Protein AF-0000000087522810 (afdb_homodimer)

Solvent-accessible surface area (backbone atoms only — not comparable to full-atom values): 9990 Å² total; per-residue (Å²): 119,90,52,71,70,47,72,52,91,72,68,68,50,91,59,60,67,71,57,45,53,35,49,55,60,44,53,53,80,57,76,57,47,49,75,40,52,46,38,76,49,32,37,26,65,58,89,33,39,39,37,35,31,36,24,42,33,41,35,68,51,93,71,66,45,78,36,34,27,42,35,34,37,35,31,38,86,85,69,50,47,39,75,73,48,78,41,83,72,85,120,90,51,72,71,48,72,52,91,72,67,67,48,91,58,58,67,70,58,44,54,35,49,54,58,44,54,54,80,58,75,59,47,49,75,40,53,46,39,73,50,32,36,25,67,58,91,32,38,39,37,35,31,37,22,41,34,43,35,69,52,92,71,64,45,78,35,34,26,41,35,33,37,35,32,40,86,83,70,49,47,40,76,71,46,77,41,81,73,86

pLDDT: mean 96.15, std 7.28, range [45.25, 98.94]

Structure (mmCIF, N/CA/C/O backbone):
data_AF-0000000087522810-model_v1
#
loop_
_entity.id
_entity.type
_entity.pdbx_description
1 polymer 'Uncharacterized protein'
#
loop_
_atom_site.group_PDB
_atom_site.id
_atom_site.type_symbol
_atom_site.label_atom_id
_atom_site.label_alt_id
_atom_site.label_comp_id
_atom_site.label_asym_id
_atom_site.label_entity_id
_atom_site.label_seq_id
_atom_site.pdbx_PDB_ins_code
_atom_site.Cartn_x
_atom_site.Cartn_y
_atom_site.Cartn_z
_atom_site.occupancy
_atom_site.B_iso_or_equiv
_atom_site.auth_seq_id
_atom_site.auth_comp_id
_atom_site.auth_asym_id
_atom_site.auth_atom_id
_atom_site.pdbx_PDB_model_num
ATOM 1 N N . MET A 1 1 ? 12.969 -22.609 -0.2 1 46.09 1 MET A N 1
ATOM 2 C CA . MET A 1 1 ? 13.75 -21.453 -0.621 1 46.09 1 MET A CA 1
ATOM 3 C C . MET A 1 1 ? 12.906 -20.188 -0.563 1 46.09 1 MET A C 1
ATOM 5 O O . MET A 1 1 ? 11.805 -20.141 -1.117 1 46.09 1 MET A O 1
ATOM 9 N N . THR A 1 2 ? 13.031 -19.422 0.507 1 60.69 2 THR A N 1
ATOM 10 C CA . THR A 1 2 ? 12.203 -18.234 0.581 1 60.69 2 THR A CA 1
ATOM 11 C C . THR A 1 2 ? 12.664 -17.188 -0.429 1 60.69 2 THR A C 1
ATOM 13 O O . THR A 1 2 ? 13.773 -16.656 -0.315 1 60.69 2 THR A O 1
ATOM 16 N N . GLY A 1 3 ? 12.266 -17.219 -1.735 1 74.44 3 GLY A N 1
ATOM 17 C CA . GLY A 1 3 ? 12.711 -16.406 -2.855 1 74.44 3 GLY A CA 1
ATOM 18 C C . GLY A 1 3 ? 12.539 -14.914 -2.617 1 74.44 3 GLY A C 1
ATOM 19 O O . GLY A 1 3 ? 11.789 -14.508 -1.73 1 74.44 3 GLY A O 1
ATOM 20 N N . GLU A 1 4 ? 13.523 -14.156 -3.094 1 89.75 4 GLU A N 1
ATOM 21 C CA . GLU A 1 4 ? 13.508 -12.695 -3.072 1 89.75 4 GLU A CA 1
ATOM 22 C C . GLU A 1 4 ? 12.305 -12.141 -3.824 1 89.75 4 GLU A C 1
ATOM 24 O O . GLU A 1 4 ? 11.859 -12.727 -4.816 1 89.75 4 GLU A O 1
ATOM 29 N N . TRP A 1 5 ? 11.633 -11.148 -3.354 1 97.12 5 TRP A N 1
ATOM 30 C CA . TRP A 1 5 ? 10.547 -10.477 -4.047 1 97.12 5 TRP A CA 1
ATOM 31 C C . TRP A 1 5 ? 11.07 -9.641 -5.207 1 97.12 5 TRP A C 1
ATOM 33 O O . TRP A 1 5 ? 12.086 -8.945 -5.07 1 97.12 5 TRP A O 1
ATOM 43 N N . LYS A 1 6 ? 10.523 -9.82 -6.328 1 97.06 6 LYS A N 1
ATOM 44 C CA . LYS A 1 6 ? 10.719 -8.906 -7.449 1 97.06 6 LYS A CA 1
ATOM 45 C C . LYS A 1 6 ? 9.766 -7.715 -7.355 1 97.06 6 LYS A C 1
ATOM 47 O O . LYS A 1 6 ? 8.555 -7.871 -7.484 1 97.06 6 LYS A O 1
ATOM 52 N N . ILE A 1 7 ? 10.273 -6.566 -7.266 1 98.06 7 ILE A N 1
ATOM 53 C CA . ILE A 1 7 ? 9.484 -5.355 -7.078 1 98.06 7 ILE A CA 1
ATOM 54 C C . ILE A 1 7 ? 9.016 -4.832 -8.438 1 98.06 7 ILE A C 1
ATOM 56 O O . ILE A 1 7 ? 9.812 -4.695 -9.359 1 98.06 7 ILE A O 1
ATOM 60 N N . GLU A 1 8 ? 7.75 -4.527 -8.5 1 97.69 8 GLU A N 1
ATOM 61 C CA . GLU A 1 8 ? 7.18 -3.969 -9.727 1 97.69 8 GLU A CA 1
ATOM 62 C C . GLU A 1 8 ? 7.5 -2.482 -9.859 1 97.69 8 GLU A C 1
ATOM 64 O O . GLU A 1 8 ? 7.543 -1.762 -8.859 1 97.69 8 GLU A O 1
ATOM 69 N N . ASP A 1 9 ? 7.727 -2.098 -11.07 1 95 9 ASP A N 1
ATOM 70 C CA . ASP A 1 9 ? 7.953 -0.683 -11.344 1 95 9 ASP A CA 1
ATOM 71 C C . ASP A 1 9 ? 6.629 0.051 -11.555 1 95 9 ASP A C 1
ATOM 73 O O . ASP A 1 9 ? 6.016 -0.061 -12.617 1 95 9 ASP A O 1
ATOM 77 N N . ASN A 1 10 ? 6.102 0.771 -10.594 1 98.06 10 ASN A N 1
ATOM 78 C CA . ASN A 1 10 ? 4.879 1.559 -10.664 1 98.06 10 ASN A CA 1
ATOM 79 C C . ASN A 1 10 ? 5.176 3.049 -10.812 1 98.06 10 ASN A C 1
ATOM 81 O O . ASN A 1 10 ? 6.156 3.545 -10.258 1 98.06 10 ASN A O 1
ATOM 85 N N . PRO A 1 11 ? 4.348 3.734 -11.578 1 97.56 11 PRO A N 1
ATOM 86 C CA . PRO A 1 11 ? 4.531 5.184 -11.633 1 97.56 11 PRO A CA 1
ATOM 87 C C . PRO A 1 11 ? 4.168 5.875 -10.32 1 97.56 11 PRO A C 1
ATOM 89 O O . PRO A 1 11 ? 3.439 5.309 -9.5 1 97.56 11 PRO A O 1
ATOM 92 N N . ALA A 1 12 ? 4.711 7.086 -10.172 1 98.31 12 ALA A N 1
ATOM 93 C CA . ALA A 1 12 ? 4.25 7.918 -9.062 1 98.31 12 ALA A CA 1
ATOM 94 C C . ALA A 1 12 ? 2.768 8.25 -9.203 1 98.31 12 ALA A C 1
ATOM 96 O O . ALA A 1 12 ? 2.275 8.453 -10.32 1 98.31 12 ALA A O 1
ATOM 97 N N . CYS A 1 13 ? 2.127 8.312 -8.062 1 98.12 13 CYS A N 1
ATOM 98 C CA . CYS A 1 13 ? 0.721 8.695 -8.117 1 98.12 13 CYS A CA 1
ATOM 99 C C . CYS A 1 13 ? 0.574 10.203 -8.25 1 98.12 13 CYS A C 1
ATOM 101 O O . CYS A 1 13 ? 1.547 10.945 -8.086 1 98.12 13 CYS A O 1
ATOM 103 N N . ASN A 1 14 ? -0.678 10.609 -8.555 1 96.81 14 ASN A N 1
ATOM 104 C CA . ASN A 1 14 ? -0.991 12.031 -8.609 1 96.81 14 ASN A CA 1
ATOM 105 C C . ASN A 1 14 ? -1.395 12.57 -7.238 1 96.81 14 ASN A C 1
ATOM 107 O O . ASN A 1 14 ? -2.457 12.227 -6.723 1 96.81 14 ASN A O 1
ATOM 111 N N . LEU A 1 15 ? -0.49 13.352 -6.691 1 98.5 15 LEU A N 1
ATOM 112 C CA . LEU A 1 15 ? -0.789 14.016 -5.426 1 98.5 15 LEU A CA 1
ATOM 113 C C . LEU A 1 15 ? -1.316 15.422 -5.66 1 98.5 15 LEU A C 1
ATOM 115 O O . LEU A 1 15 ? -0.878 16.109 -6.586 1 98.5 15 LEU A O 1
ATOM 119 N N . PRO A 1 16 ? -2.229 15.859 -4.754 1 98.12 16 PRO A N 1
ATOM 120 C CA . PRO A 1 16 ? -2.504 17.297 -4.785 1 98.12 16 PRO A CA 1
ATOM 121 C C . PRO A 1 16 ? -1.234 18.141 -4.715 1 98.12 16 PRO A C 1
ATOM 123 O O . PRO A 1 16 ? -0.277 17.766 -4.031 1 98.12 16 PRO A O 1
ATOM 126 N N . GLN A 1 17 ? -1.312 19.297 -5.383 1 98.44 17 GLN A N 1
ATOM 127 C CA . GLN A 1 17 ? -0.118 20.125 -5.559 1 98.44 17 GLN A CA 1
ATOM 128 C C . GLN A 1 17 ? 0.531 20.453 -4.219 1 98.44 17 GLN A C 1
ATOM 130 O O . GLN A 1 17 ? 1.752 20.344 -4.074 1 98.44 17 GLN A O 1
ATOM 135 N N . LYS A 1 18 ? -0.269 20.891 -3.246 1 98.25 18 LYS A N 1
ATOM 136 C CA . LYS A 1 18 ? 0.269 21.234 -1.933 1 98.25 18 LYS A CA 1
ATOM 137 C C . LYS A 1 18 ? 0.978 20.031 -1.302 1 98.25 18 LYS A C 1
ATOM 139 O O . LYS A 1 18 ? 2.072 20.172 -0.751 1 98.25 18 LYS A O 1
ATOM 144 N N . LEU A 1 19 ? 0.364 18.875 -1.343 1 98.69 19 LEU A N 1
ATOM 145 C CA . LEU A 1 19 ? 0.943 17.656 -0.78 1 98.69 19 LEU A CA 1
ATOM 146 C C . LEU A 1 19 ? 2.191 17.234 -1.551 1 98.69 19 LEU A C 1
ATOM 148 O O . LEU A 1 19 ? 3.178 16.797 -0.955 1 98.69 19 LEU A O 1
ATOM 152 N N . ALA A 1 20 ? 2.164 17.359 -2.863 1 98.69 20 ALA A N 1
ATOM 153 C CA . ALA A 1 20 ? 3.336 17.047 -3.674 1 98.69 20 ALA A CA 1
ATOM 154 C C . ALA A 1 20 ? 4.527 17.922 -3.279 1 98.69 20 ALA A C 1
ATOM 156 O O . ALA A 1 20 ? 5.641 17.422 -3.117 1 98.69 20 ALA A O 1
ATOM 157 N N . THR A 1 21 ? 4.285 19.188 -3.148 1 98.44 21 THR A N 1
ATOM 158 C CA . THR A 1 21 ? 5.328 20.109 -2.73 1 98.44 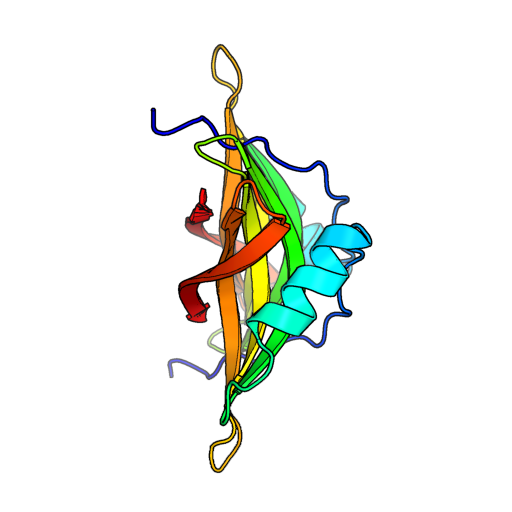21 THR A CA 1
ATOM 159 C C . THR A 1 21 ? 5.828 19.766 -1.33 1 98.44 21 THR A C 1
ATOM 161 O O . THR A 1 21 ? 7.035 19.75 -1.086 1 98.44 21 THR A O 1
ATOM 164 N N . GLY A 1 22 ? 4.914 19.484 -0.404 1 98.56 22 GLY A N 1
ATOM 165 C CA . GLY A 1 22 ? 5.281 19.094 0.95 1 98.56 22 GLY A CA 1
ATOM 166 C C . GLY A 1 22 ? 6.102 17.812 1.006 1 98.56 22 GLY A C 1
ATOM 167 O O . GLY A 1 22 ? 7.023 17.703 1.815 1 98.56 22 GLY A O 1
ATOM 168 N N . PHE A 1 23 ? 5.742 16.828 0.165 1 98.75 23 PHE A N 1
ATOM 169 C CA . PHE A 1 23 ? 6.496 15.578 0.075 1 98.75 23 PHE A CA 1
ATOM 170 C C . PHE A 1 23 ? 7.945 15.844 -0.307 1 98.75 23 PHE A C 1
ATOM 172 O O . PHE A 1 23 ? 8.867 15.383 0.367 1 98.75 23 PHE A O 1
ATOM 179 N N . THR A 1 24 ? 8.062 16.594 -1.356 1 98.06 24 THR A N 1
ATOM 180 C CA . THR A 1 24 ? 9.406 16.922 -1.829 1 98.06 24 THR A CA 1
ATOM 181 C C . THR A 1 24 ? 10.211 17.625 -0.733 1 98.06 24 THR A C 1
ATOM 183 O O . THR A 1 24 ? 11.359 17.266 -0.482 1 98.06 24 THR A O 1
ATOM 186 N N . GLN A 1 25 ? 9.633 18.562 -0.048 1 97.19 25 GLN A N 1
ATOM 187 C CA . GLN A 1 25 ? 10.312 19.312 1.005 1 97.19 25 GLN A CA 1
ATOM 188 C C . GLN A 1 25 ? 10.703 18.391 2.162 1 97.19 25 GLN A C 1
ATOM 190 O O . GLN A 1 25 ? 11.82 18.484 2.676 1 97.19 25 GLN A O 1
ATOM 195 N N . ALA A 1 26 ? 9.773 17.516 2.551 1 98.06 26 ALA A N 1
ATOM 196 C CA . ALA A 1 26 ? 9.984 16.656 3.713 1 98.06 26 ALA A CA 1
ATOM 197 C C . ALA A 1 26 ? 11.125 15.68 3.469 1 98.06 26 ALA A C 1
ATOM 199 O O . ALA A 1 26 ? 11.859 15.328 4.395 1 98.06 26 ALA A O 1
ATOM 200 N N . PHE A 1 27 ? 11.25 15.211 2.303 1 98.12 27 PHE A N 1
ATOM 201 C CA . PHE A 1 27 ? 12.234 14.172 2.02 1 98.12 27 PHE A CA 1
ATOM 202 C C . PHE A 1 27 ? 13.523 14.781 1.477 1 98.12 27 PHE A C 1
ATOM 204 O O . PHE A 1 27 ? 14.492 14.062 1.225 1 98.12 27 PHE A O 1
ATOM 211 N N . GLU A 1 28 ? 13.32 16.125 1.438 1 93.25 28 GLU A N 1
ATOM 212 C CA . GLU A 1 28 ? 14.531 16.812 1.001 1 93.25 28 GLU A CA 1
ATOM 213 C C . GLU A 1 28 ? 15.672 16.609 1.997 1 93.25 28 GLU A C 1
ATOM 215 O O . GLU A 1 28 ? 15.477 16.766 3.207 1 93.25 28 GLU A O 1
ATOM 220 N N . GLY A 1 29 ? 16.75 16.078 1.672 1 90.88 29 GLY A N 1
ATOM 221 C CA . GLY A 1 29 ? 17.891 15.945 2.551 1 90.88 29 GLY A CA 1
ATOM 222 C C . GLY A 1 29 ? 18.156 14.508 2.98 1 90.88 29 GLY A C 1
ATOM 223 O O . GLY A 1 29 ? 19.141 14.227 3.646 1 90.88 29 GLY A O 1
ATOM 224 N N . LEU A 1 30 ? 17.141 13.695 2.975 1 93 30 LEU A N 1
ATOM 225 C CA . LEU A 1 30 ? 17.406 12.289 3.266 1 93 30 LEU A CA 1
ATOM 226 C C . LEU A 1 30 ? 18.422 11.703 2.287 1 93 30 LEU A C 1
ATOM 228 O O . LEU A 1 30 ? 18.203 11.719 1.073 1 93 30 LEU A O 1
ATOM 232 N N . VAL A 1 31 ? 19.516 11.383 2.957 1 92.56 31 VAL A N 1
ATOM 233 C CA . VAL A 1 31 ? 20.578 10.781 2.162 1 92.56 31 VAL A CA 1
ATOM 234 C C . VAL A 1 31 ? 20.547 9.258 2.314 1 92.56 31 VAL A C 1
ATOM 236 O O . VAL A 1 31 ? 20.234 8.742 3.395 1 92.56 31 VAL A O 1
ATOM 239 N N . GLY A 1 32 ? 20.656 8.484 1.268 1 96.06 32 GLY A N 1
ATOM 240 C CA . GLY A 1 32 ? 20.766 7.035 1.354 1 96.06 32 GLY A CA 1
ATOM 241 C C . GLY A 1 32 ? 19.5 6.316 0.912 1 96.06 32 GLY A C 1
ATOM 242 O O . GLY A 1 32 ? 19.469 5.086 0.853 1 96.06 32 GLY A O 1
ATOM 243 N N . ALA A 1 33 ? 18.547 7.145 0.778 1 97.88 33 ALA A N 1
ATOM 244 C CA . ALA A 1 33 ? 17.328 6.523 0.278 1 97.88 33 ALA A CA 1
ATOM 245 C C . ALA A 1 33 ? 16.5 7.512 -0.543 1 97.88 33 ALA A C 1
ATOM 247 O O . ALA A 1 33 ? 16.578 8.719 -0.314 1 97.88 33 ALA A O 1
ATOM 248 N N . SER A 1 34 ? 15.766 7.059 -1.471 1 97.5 34 SER A N 1
ATOM 249 C CA . SER A 1 34 ? 14.758 7.836 -2.182 1 97.5 34 SER A CA 1
ATOM 250 C C . SER A 1 34 ? 13.367 7.227 -2.008 1 97.5 34 SER A C 1
ATOM 252 O O . SER A 1 34 ? 13.242 6.027 -1.746 1 97.5 34 SER A O 1
ATOM 254 N N . TYR A 1 35 ? 12.398 8.008 -2.145 1 98.5 35 TYR A N 1
ATOM 255 C CA . TYR A 1 35 ? 11.008 7.617 -1.963 1 98.5 35 TYR A CA 1
ATOM 256 C C . TYR A 1 35 ? 10.141 8.125 -3.109 1 98.5 35 TYR A C 1
ATOM 258 O O . TYR A 1 35 ? 10.242 9.297 -3.498 1 98.5 35 TYR A O 1
ATOM 266 N N . LYS A 1 36 ? 9.344 7.273 -3.635 1 98.56 36 LYS A N 1
ATOM 267 C CA . LYS A 1 36 ? 8.391 7.562 -4.699 1 98.56 36 LYS A CA 1
ATOM 268 C C . LYS A 1 36 ? 6.965 7.246 -4.254 1 98.56 36 LYS A C 1
ATOM 270 O O . LYS A 1 36 ? 6.598 6.078 -4.113 1 98.56 36 LYS A O 1
ATOM 275 N N . PRO A 1 37 ? 6.18 8.32 -4.051 1 98.88 37 PRO A N 1
ATOM 276 C CA . PRO A 1 37 ? 4.797 8.008 -3.686 1 98.88 37 PRO A CA 1
ATOM 277 C C . PRO A 1 37 ? 4.039 7.297 -4.805 1 98.88 37 PRO A C 1
ATOM 279 O O . PRO A 1 37 ? 3.965 7.805 -5.926 1 98.88 37 PRO A O 1
ATOM 282 N N . THR A 1 38 ? 3.449 6.145 -4.469 1 98.81 38 THR A N 1
ATOM 283 C CA . THR A 1 38 ? 2.795 5.348 -5.5 1 98.81 38 THR A CA 1
ATOM 284 C C . THR A 1 38 ? 1.294 5.254 -5.238 1 98.81 38 THR A C 1
ATOM 286 O O . THR A 1 38 ? 0.523 4.902 -6.133 1 98.81 38 THR A O 1
ATOM 289 N N . LEU A 1 39 ? 0.862 5.523 -4.027 1 98.88 39 LEU A N 1
ATOM 290 C CA . LEU A 1 39 ? -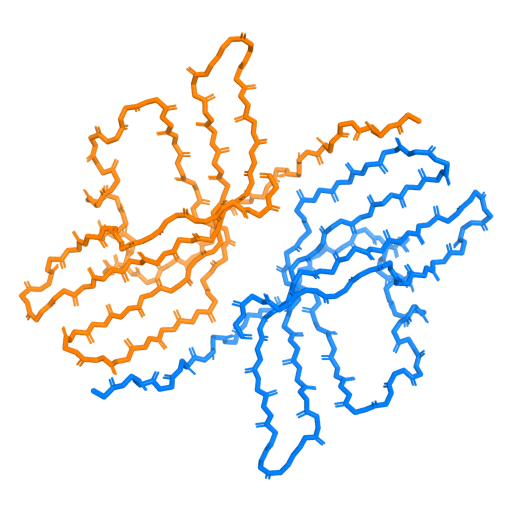0.55 5.48 -3.662 1 98.88 39 LEU A CA 1
ATOM 291 C C . LEU A 1 39 ? -0.838 6.402 -2.484 1 98.88 39 LEU A C 1
ATOM 293 O O . LEU A 1 39 ? -0.129 6.367 -1.476 1 98.88 39 LEU A O 1
ATOM 297 N N . TYR A 1 40 ? -1.763 7.379 -2.641 1 98.88 40 TYR A N 1
ATOM 298 C CA . TYR A 1 40 ? -2.311 8.211 -1.575 1 98.88 40 TYR A CA 1
ATOM 299 C C . TYR A 1 40 ? -3.561 7.574 -0.975 1 98.88 40 TYR A C 1
ATOM 301 O O . TYR A 1 40 ? -4.605 7.516 -1.624 1 98.88 40 TYR A O 1
ATOM 309 N N . ILE A 1 41 ? -3.41 7.062 0.354 1 98.56 41 ILE A N 1
ATOM 310 C CA . ILE A 1 41 ? -4.469 6.148 0.774 1 98.56 41 ILE A CA 1
ATOM 311 C C . ILE A 1 41 ? -5.426 6.871 1.721 1 98.56 41 ILE A C 1
ATOM 313 O O . ILE A 1 41 ? -6.609 6.535 1.785 1 98.56 41 ILE A O 1
ATOM 317 N N . ALA A 1 42 ? -4.938 7.895 2.502 1 98.56 42 ALA A N 1
ATOM 318 C CA . ALA A 1 42 ? -5.859 8.461 3.482 1 98.56 42 ALA A CA 1
ATOM 319 C C . ALA A 1 42 ? -5.328 9.773 4.043 1 98.56 42 ALA A C 1
ATOM 321 O O . ALA A 1 42 ? -4.141 10.086 3.9 1 98.56 42 ALA A O 1
ATOM 322 N N . SER A 1 43 ? -6.184 10.508 4.609 1 98.19 43 SER A N 1
ATOM 323 C CA . SER A 1 43 ? -5.84 11.711 5.359 1 98.19 43 SER A CA 1
ATOM 324 C C . SER A 1 43 ? -6.594 11.766 6.688 1 98.19 43 SER A C 1
ATOM 326 O O . SER A 1 43 ? -7.652 11.156 6.828 1 98.19 43 SER A O 1
ATOM 328 N N . GLN A 1 44 ? -6.023 12.477 7.578 1 97.12 44 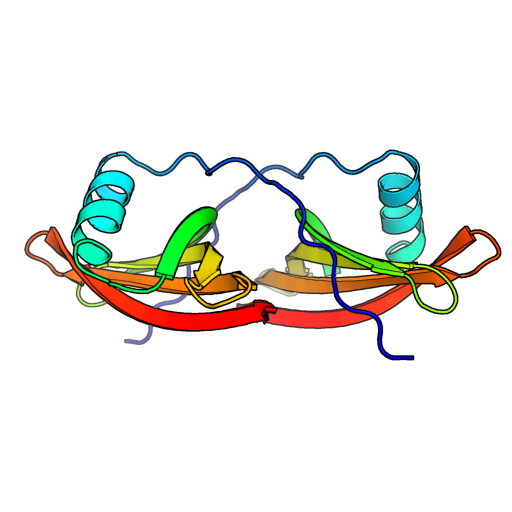GLN A N 1
ATOM 329 C CA . GLN A 1 44 ? -6.613 12.594 8.906 1 97.12 44 GLN A CA 1
ATOM 330 C C . GLN A 1 44 ? -6.387 13.992 9.484 1 97.12 44 GLN A C 1
ATOM 332 O O . GLN A 1 44 ? -5.25 14.461 9.562 1 97.12 44 GLN A O 1
ATOM 337 N N . LEU A 1 45 ? -7.555 14.688 9.828 1 95.62 45 LEU A N 1
ATOM 338 C CA . LEU A 1 45 ? -7.473 15.992 10.477 1 95.62 45 LEU A CA 1
ATOM 339 C C . LEU A 1 45 ? -7.293 15.836 11.977 1 95.62 45 LEU A C 1
ATOM 341 O O . LEU A 1 45 ? -8.156 15.273 12.656 1 95.62 45 LEU A O 1
ATOM 345 N N . VAL A 1 46 ? -6.152 16.391 12.531 1 92.94 46 VAL A N 1
ATOM 346 C CA . VAL A 1 46 ? -5.879 16.469 13.961 1 92.94 46 VAL A CA 1
ATOM 347 C C . VAL A 1 46 ? -5.465 17.891 14.336 1 92.94 46 VAL A C 1
ATOM 349 O O . VAL A 1 46 ? -6.195 18.844 14.07 1 92.94 46 VAL A O 1
ATOM 352 N N . ALA A 1 47 ? -4.398 18.188 14.891 1 91.56 47 ALA A N 1
ATOM 353 C CA . ALA A 1 47 ? -3.701 19.469 14.984 1 91.56 47 ALA A CA 1
ATOM 354 C C . ALA A 1 47 ? -2.824 19.703 13.75 1 91.56 47 ALA A C 1
ATOM 356 O O . ALA A 1 47 ? -1.596 19.688 13.852 1 91.56 47 ALA A O 1
ATOM 357 N N . GLY A 1 48 ? -3.539 19.984 12.641 1 96.62 48 GLY A N 1
ATOM 358 C CA . GLY A 1 48 ? -2.986 19.859 11.305 1 96.62 48 GLY A CA 1
ATOM 359 C C . GLY A 1 48 ? -3.551 18.672 10.539 1 96.62 48 GLY A C 1
ATOM 360 O O . GLY A 1 48 ? -4.695 18.281 10.766 1 96.62 48 GLY A O 1
ATOM 361 N N . THR A 1 49 ? -2.865 18.203 9.555 1 97.88 49 THR A N 1
ATOM 362 C CA . THR A 1 49 ? -3.365 17.094 8.758 1 97.88 49 THR A CA 1
ATOM 363 C C . THR A 1 49 ? -2.289 16.031 8.586 1 97.88 49 THR A C 1
ATOM 365 O O . THR A 1 49 ? -1.141 16.344 8.266 1 97.88 49 THR A O 1
ATOM 368 N N . ASN A 1 50 ? -2.604 14.75 8.852 1 98.44 50 ASN A N 1
ATOM 369 C CA . ASN A 1 50 ? -1.782 13.602 8.484 1 98.44 50 ASN A CA 1
ATOM 370 C C . ASN A 1 50 ? -2.188 13.031 7.129 1 98.44 50 ASN A C 1
ATOM 372 O O . ASN A 1 50 ? -3.379 12.922 6.828 1 98.44 50 ASN A O 1
ATOM 376 N N . TYR A 1 51 ? -1.235 12.75 6.305 1 98.69 51 TYR A N 1
ATOM 377 C CA . TYR A 1 51 ? -1.422 12.078 5.023 1 98.69 51 TYR A CA 1
ATOM 378 C C . TYR A 1 51 ? -0.724 10.719 5.016 1 98.69 51 TYR A C 1
ATOM 380 O O . TYR A 1 51 ? 0.442 10.617 5.398 1 98.69 51 TYR A O 1
ATOM 388 N N . MET A 1 52 ? -1.428 9.68 4.586 1 98.88 52 MET A N 1
ATOM 389 C CA . MET A 1 52 ? -0.842 8.352 4.496 1 98.88 52 MET A CA 1
ATOM 390 C C . MET A 1 52 ? -0.624 7.949 3.041 1 98.88 52 MET A C 1
ATOM 392 O O . MET A 1 52 ? -1.551 8.008 2.23 1 98.88 52 MET A O 1
ATOM 396 N N . LEU A 1 53 ? 0.576 7.512 2.756 1 98.94 53 LEU A N 1
ATOM 397 C CA . LEU A 1 53 ? 1 7.141 1.41 1 98.94 53 LEU A CA 1
ATOM 398 C C . LEU A 1 53 ? 1.668 5.77 1.406 1 98.94 53 LEU A C 1
ATOM 400 O O . LEU A 1 53 ? 2.293 5.379 2.395 1 98.94 53 LEU A O 1
ATOM 404 N N . ILE A 1 54 ? 1.578 5.043 0.323 1 98.94 54 ILE A N 1
ATOM 405 C CA . ILE A 1 54 ? 2.465 3.934 -0.01 1 98.94 54 ILE A CA 1
ATOM 406 C C . ILE A 1 54 ? 3.559 4.414 -0.959 1 98.94 54 ILE A C 1
ATOM 408 O O . ILE A 1 54 ? 3.271 5.027 -1.989 1 98.94 54 ILE A O 1
ATOM 412 N N . CYS A 1 55 ? 4.773 4.18 -0.564 1 98.88 55 CYS A N 1
ATOM 413 C CA . CYS A 1 55 ? 5.906 4.633 -1.368 1 98.88 55 CYS A CA 1
ATOM 414 C C . CYS A 1 55 ? 6.801 3.461 -1.755 1 98.88 55 CYS A C 1
ATOM 416 O O . CYS A 1 55 ? 7.004 2.539 -0.961 1 98.88 55 CYS A O 1
ATOM 418 N N . GLU A 1 56 ? 7.32 3.508 -2.936 1 98.75 56 GLU A N 1
ATOM 419 C CA . GLU A 1 56 ? 8.531 2.758 -3.25 1 98.75 56 GLU A CA 1
ATOM 420 C C . GLU A 1 56 ? 9.758 3.393 -2.604 1 98.75 56 GLU A C 1
ATOM 422 O O . GLU A 1 56 ? 9.938 4.609 -2.656 1 98.75 56 GLU A O 1
ATOM 427 N N . GLN A 1 57 ? 10.531 2.566 -1.923 1 98.31 57 GLN A N 1
ATOM 428 C CA . GLN A 1 57 ? 11.781 3 -1.311 1 98.31 57 GLN A CA 1
ATOM 429 C C . GLN A 1 57 ? 12.984 2.391 -2.025 1 98.31 57 GLN A C 1
ATOM 431 O O . GLN A 1 57 ? 13.016 1.186 -2.285 1 98.31 57 GLN A O 1
ATOM 436 N N . LYS A 1 58 ? 13.914 3.156 -2.449 1 97.56 58 LYS A N 1
ATOM 437 C CA . LYS A 1 58 ? 15.211 2.684 -2.943 1 97.56 58 LYS A CA 1
ATOM 438 C C . LYS A 1 58 ? 16.328 3.041 -1.977 1 97.56 58 LYS A C 1
ATOM 440 O O . LYS A 1 58 ? 16.688 4.215 -1.83 1 97.56 58 LYS A O 1
ATOM 445 N N . LEU A 1 59 ? 16.891 2.043 -1.32 1 97.25 59 LEU A N 1
ATOM 446 C CA . LEU A 1 59 ? 18.047 2.232 -0.453 1 97.25 59 LEU A CA 1
ATOM 447 C C . LEU A 1 59 ? 19.328 2.25 -1.265 1 97.25 59 LEU A C 1
ATOM 449 O O . LEU A 1 59 ? 19.531 1.398 -2.133 1 97.25 59 LEU A O 1
ATOM 453 N N . MET A 1 60 ? 20.125 3.23 -1 1 96.38 60 MET A N 1
ATOM 454 C CA . MET A 1 60 ? 21.391 3.354 -1.716 1 96.38 60 MET A CA 1
ATOM 455 C C . MET A 1 60 ? 22.469 2.479 -1.077 1 96.38 60 MET A C 1
ATOM 457 O O . MET A 1 60 ? 23.438 2.988 -0.519 1 96.38 60 MET A O 1
ATOM 461 N N . THR A 1 61 ? 22.297 1.212 -1.055 1 95.44 61 THR A N 1
ATOM 462 C CA . THR A 1 61 ? 23.266 0.183 -0.675 1 95.44 61 THR A CA 1
ATOM 463 C C . THR A 1 61 ? 23.938 -0.405 -1.909 1 95.44 61 THR A C 1
ATOM 465 O O . THR A 1 61 ? 23.688 0.039 -3.031 1 95.44 61 THR A O 1
ATOM 468 N N . ASN A 1 62 ? 24.906 -1.392 -1.583 1 94.31 62 ASN A N 1
ATOM 469 C CA . ASN A 1 62 ? 25.531 -2.105 -2.689 1 94.31 62 ASN A CA 1
ATOM 470 C C . ASN A 1 62 ? 25.375 -3.615 -2.547 1 94.31 62 ASN A C 1
ATOM 472 O O . ASN A 1 62 ? 25.969 -4.23 -1.665 1 94.31 62 ASN A O 1
ATOM 476 N N . PRO A 1 63 ? 24.469 -4.148 -3.35 1 94.94 63 PRO A N 1
ATOM 477 C CA . PRO A 1 63 ? 23.656 -3.488 -4.375 1 94.94 63 PRO A CA 1
ATOM 478 C C . PRO A 1 63 ? 22.5 -2.693 -3.781 1 94.94 63 PRO A C 1
ATOM 480 O O . PRO A 1 63 ? 22.125 -2.906 -2.623 1 94.94 63 PRO A O 1
ATOM 483 N N . PRO A 1 64 ? 21.938 -1.746 -4.613 1 95.62 64 PRO A N 1
ATOM 484 C CA . PRO A 1 64 ? 20.75 -1.062 -4.098 1 95.62 64 PRO A CA 1
ATOM 485 C C . PRO A 1 64 ? 19.609 -2.023 -3.766 1 95.62 64 PRO A C 1
ATOM 487 O O . PRO A 1 64 ? 19.438 -3.039 -4.445 1 95.62 64 PRO A O 1
ATOM 490 N N . HIS A 1 65 ? 18.859 -1.669 -2.738 1 96.31 65 HIS A N 1
ATOM 491 C CA . HIS A 1 65 ? 17.719 -2.48 -2.332 1 96.31 65 HIS A CA 1
ATOM 492 C C . HIS A 1 65 ? 16.406 -1.732 -2.547 1 96.31 65 HIS A C 1
ATOM 494 O O . HIS A 1 65 ? 16.281 -0.582 -2.125 1 96.31 65 HIS A O 1
ATOM 500 N N . LEU A 1 66 ? 15.516 -2.404 -3.285 1 97.25 66 LEU A N 1
ATOM 501 C CA . LEU A 1 66 ? 14.188 -1.854 -3.514 1 97.25 66 LEU A CA 1
ATOM 502 C C . LEU A 1 66 ? 13.164 -2.482 -2.57 1 97.25 66 LEU A C 1
ATOM 504 O O . LEU A 1 66 ? 13.227 -3.684 -2.299 1 97.25 66 LEU A O 1
ATOM 508 N N . GLY A 1 67 ? 12.188 -1.606 -2.117 1 97.69 67 GLY A N 1
ATOM 509 C CA . GLY A 1 67 ? 11.086 -2.057 -1.286 1 97.69 67 GLY A CA 1
ATOM 510 C C . GLY A 1 67 ? 9.891 -1.118 -1.317 1 97.69 67 GLY A C 1
ATOM 511 O O . GLY A 1 67 ? 9.844 -0.195 -2.133 1 97.69 67 GLY A O 1
ATOM 512 N N . TYR A 1 68 ? 8.906 -1.466 -0.552 1 98.75 68 TYR A N 1
ATOM 513 C CA . TYR A 1 68 ? 7.754 -0.596 -0.335 1 98.75 68 TYR A CA 1
ATOM 514 C C . TYR A 1 68 ? 7.582 -0.279 1.146 1 98.75 68 TYR A C 1
ATOM 516 O O . TYR A 1 68 ? 7.82 -1.135 2.002 1 98.75 68 TYR A O 1
ATOM 524 N N . VAL A 1 69 ? 7.117 0.936 1.384 1 98.81 69 VAL A N 1
ATOM 525 C CA . VAL A 1 69 ? 6.902 1.408 2.748 1 98.81 69 VAL A CA 1
ATOM 526 C C . VAL A 1 69 ? 5.594 2.191 2.826 1 98.81 69 VAL A C 1
ATOM 528 O O . VAL A 1 69 ? 5.141 2.754 1.827 1 98.81 69 VAL A O 1
ATOM 531 N N . LYS A 1 70 ? 5.012 2.166 4.035 1 98.94 70 LYS A N 1
ATOM 532 C CA . LYS A 1 70 ? 3.963 3.098 4.438 1 98.94 70 LYS A CA 1
ATOM 533 C C . LYS A 1 70 ? 4.555 4.359 5.055 1 98.94 70 LYS A C 1
ATOM 535 O O . LYS A 1 70 ? 5.348 4.285 5.996 1 98.94 70 LYS A O 1
ATOM 540 N N . VAL A 1 71 ? 4.234 5.508 4.543 1 98.94 71 VAL A N 1
ATOM 541 C CA . VAL A 1 71 ? 4.707 6.793 5.047 1 98.94 71 VAL A CA 1
ATOM 542 C C . VAL A 1 71 ? 3.533 7.598 5.602 1 98.94 71 VAL A C 1
ATOM 544 O O . VAL A 1 71 ? 2.459 7.637 4.996 1 98.94 71 VAL A O 1
ATOM 547 N N . VAL A 1 72 ? 3.707 8.211 6.781 1 98.81 72 VAL A N 1
ATOM 548 C CA . VAL A 1 72 ? 2.787 9.234 7.27 1 98.81 72 VAL A CA 1
ATOM 549 C C . VAL A 1 72 ? 3.488 10.586 7.301 1 98.81 72 VAL A C 1
ATOM 551 O O . VAL A 1 72 ? 4.523 10.742 7.953 1 98.81 72 VAL A O 1
ATOM 554 N N . LEU A 1 73 ? 2.934 11.531 6.527 1 98.75 73 LEU A N 1
ATOM 555 C CA . LEU A 1 73 ? 3.371 12.922 6.551 1 98.75 73 LEU A CA 1
ATOM 556 C C . LEU A 1 73 ? 2.424 13.773 7.387 1 98.75 73 LEU A C 1
ATOM 558 O O . LEU A 1 73 ? 1.203 13.617 7.309 1 98.75 73 LEU A O 1
ATOM 562 N N . HIS A 1 74 ? 3.02 14.711 8.164 1 98.44 74 HIS A N 1
ATOM 563 C CA . HIS A 1 74 ? 2.236 15.656 8.945 1 98.44 74 HIS A CA 1
ATOM 564 C C . HIS A 1 74 ? 2.42 17.078 8.422 1 98.44 74 HIS A C 1
ATOM 566 O O . HIS A 1 74 ? 3.551 17.547 8.242 1 98.44 74 HIS A O 1
ATOM 572 N N . GLU A 1 75 ? 1.367 17.672 8.141 1 98.56 75 GLU A N 1
ATOM 573 C CA . GLU A 1 75 ? 1.317 19.109 7.859 1 98.56 75 GLU A CA 1
ATOM 574 C C . GLU A 1 75 ? 0.819 19.891 9.07 1 98.56 75 GLU A C 1
ATOM 576 O O . GLU A 1 75 ? -0.334 19.734 9.477 1 98.56 75 GLU A O 1
ATOM 581 N N . ASP A 1 76 ? 1.661 20.781 9.617 1 98.19 76 ASP A N 1
ATOM 582 C CA . ASP A 1 76 ? 1.202 21.547 10.781 1 98.19 76 ASP A CA 1
ATOM 583 C C . ASP A 1 76 ? 0.363 22.75 10.352 1 98.19 76 ASP A C 1
ATOM 585 O O . ASP A 1 76 ? 0.077 22.922 9.164 1 98.19 76 ASP A O 1
ATOM 589 N N . LEU A 1 77 ? -0.109 23.5 11.242 1 97.19 77 LEU A N 1
ATOM 590 C CA . LEU A 1 77 ? -1.055 24.594 10.992 1 97.19 77 LEU A CA 1
ATOM 591 C C . LEU A 1 77 ? -0.395 25.719 10.211 1 97.19 77 LEU A C 1
ATOM 593 O O . LEU A 1 77 ? -1.083 26.578 9.648 1 97.19 77 LEU A O 1
ATOM 597 N N . ASN A 1 78 ? 0.929 25.719 10.125 1 97.62 78 ASN A N 1
ATOM 598 C CA . ASN A 1 78 ? 1.671 26.734 9.367 1 97.62 78 ASN A CA 1
ATOM 599 C C . ASN A 1 78 ? 2.02 26.234 7.965 1 97.62 78 ASN A C 1
ATOM 601 O O . ASN A 1 78 ? 2.705 26.922 7.211 1 97.62 78 ASN A O 1
ATOM 605 N N . GLY A 1 79 ? 1.704 25 7.625 1 97.19 79 GLY A N 1
ATOM 606 C CA . GLY A 1 79 ? 1.918 24.469 6.289 1 97.19 79 GLY A CA 1
ATOM 607 C C . GLY A 1 79 ? 3.24 23.75 6.145 1 97.19 79 GLY A C 1
ATOM 608 O O . GLY A 1 79 ? 3.648 23.406 5.031 1 97.19 79 GLY A O 1
ATOM 609 N N . HIS A 1 80 ? 3.869 23.562 7.328 1 98.06 80 HIS A N 1
ATOM 610 C CA . HIS A 1 80 ? 5.133 22.844 7.277 1 98.06 80 HIS A CA 1
ATOM 611 C C . HIS A 1 80 ? 4.906 21.328 7.348 1 98.06 80 HIS A C 1
ATOM 613 O O . HIS A 1 80 ? 4.109 20.859 8.156 1 98.06 80 HIS A O 1
ATOM 619 N N . PHE A 1 81 ? 5.695 20.641 6.492 1 98.44 81 PHE A N 1
ATOM 620 C CA . PHE A 1 81 ? 5.578 19.188 6.43 1 98.44 81 PHE A CA 1
ATOM 621 C C . PHE A 1 81 ? 6.758 18.516 7.121 1 98.44 81 PHE A C 1
ATOM 623 O O . PHE A 1 81 ? 7.895 18.984 7.012 1 98.44 81 PHE A O 1
ATOM 630 N N . SER A 1 82 ? 6.426 17.422 7.789 1 98.19 82 SER A N 1
ATOM 631 C CA . SER A 1 82 ? 7.438 16.562 8.391 1 98.19 82 SER A CA 1
ATOM 632 C C . SER A 1 82 ? 7.059 15.086 8.266 1 98.19 82 SER A C 1
ATOM 634 O O . SER A 1 82 ? 5.879 14.75 8.148 1 98.19 82 SER A O 1
ATOM 636 N N . ILE A 1 83 ? 8.055 14.25 8.297 1 98.62 83 ILE A N 1
ATOM 637 C CA . ILE A 1 83 ? 7.824 12.805 8.273 1 98.62 83 ILE A CA 1
ATOM 638 C C . ILE A 1 83 ? 7.508 12.312 9.68 1 98.62 83 ILE A C 1
ATOM 640 O O . ILE A 1 83 ? 8.312 12.477 10.602 1 98.62 83 ILE A O 1
ATOM 644 N N . MET A 1 84 ? 6.383 11.75 9.727 1 98.31 84 MET A N 1
ATOM 645 C CA . MET A 1 84 ? 5.984 11.227 11.031 1 98.31 84 MET A CA 1
ATOM 646 C C . MET A 1 84 ? 6.418 9.773 11.188 1 98.31 84 MET A C 1
ATOM 648 O O . MET A 1 84 ? 6.824 9.352 12.266 1 98.31 84 MET A O 1
ATOM 652 N N . SER A 1 85 ? 6.293 8.969 10.156 1 98.44 85 SER A N 1
ATOM 653 C CA . SER A 1 85 ? 6.707 7.57 10.234 1 98.44 85 SER A CA 1
ATOM 654 C C . SER A 1 85 ? 6.984 7 8.844 1 98.44 85 SER A C 1
ATOM 656 O O . SER A 1 85 ? 6.426 7.473 7.852 1 98.44 85 SER A O 1
ATOM 658 N N . ILE A 1 86 ? 7.852 6.047 8.773 1 98.5 86 ILE A N 1
ATOM 659 C CA . ILE A 1 86 ? 8.133 5.164 7.648 1 98.5 86 ILE A CA 1
ATOM 660 C C . ILE A 1 86 ? 8.125 3.711 8.117 1 98.5 86 ILE A C 1
ATOM 662 O O . ILE A 1 86 ? 8.969 3.305 8.922 1 98.5 86 ILE A O 1
ATOM 666 N N . ASP A 1 87 ? 7.188 3.006 7.652 1 98.75 87 ASP A N 1
ATOM 667 C CA . ASP A 1 87 ? 7.035 1.614 8.062 1 98.75 87 ASP A CA 1
ATOM 668 C C . ASP A 1 87 ? 7.211 0.669 6.875 1 98.75 87 ASP A C 1
ATOM 670 O O . ASP A 1 87 ? 6.5 0.783 5.875 1 98.75 87 ASP A O 1
ATOM 674 N N . LYS A 1 88 ? 8.055 -0.358 7.086 1 98.12 88 LYS A N 1
ATOM 675 C CA . LYS A 1 88 ? 8.367 -1.283 6 1 98.12 88 LYS A CA 1
ATOM 676 C C . LYS A 1 88 ? 7.184 -2.191 5.688 1 98.12 88 LYS A C 1
ATOM 678 O O . LYS A 1 88 ? 6.543 -2.717 6.602 1 98.12 88 LYS A O 1
ATOM 683 N N . ILE A 1 89 ? 6.871 -2.291 4.395 1 98 89 ILE A N 1
ATOM 684 C CA . ILE A 1 89 ? 5.895 -3.268 3.92 1 98 89 ILE A CA 1
ATOM 685 C C . ILE A 1 89 ? 6.617 -4.5 3.381 1 98 89 ILE A C 1
ATOM 687 O O . ILE A 1 89 ? 6.277 -5.629 3.734 1 98 89 ILE A O 1
ATOM 691 N N . ILE A 1 90 ? 7.613 -4.258 2.545 1 95.44 90 ILE A N 1
ATOM 692 C CA . ILE A 1 90 ? 8.484 -5.32 2.057 1 95.44 90 ILE A CA 1
ATOM 693 C C . ILE A 1 90 ? 9.906 -4.777 1.871 1 95.44 90 ILE A C 1
ATOM 695 O O . ILE A 1 90 ? 10.094 -3.586 1.623 1 95.44 90 ILE A O 1
ATOM 699 N N . MET B 1 1 ? -7.355 14.219 20.281 1 45.25 1 MET B N 1
ATOM 700 C CA . MET B 1 1 ? -8.422 13.523 19.562 1 45.25 1 MET B CA 1
ATOM 701 C C . MET B 1 1 ? -7.867 12.711 18.406 1 45.25 1 MET B C 1
ATOM 703 O O . MET B 1 1 ? -7.148 13.25 17.547 1 45.25 1 MET B O 1
ATOM 707 N N . THR B 1 2 ? -7.656 11.422 18.609 1 59.75 2 THR B N 1
ATOM 708 C CA . THR B 1 2 ? -7.094 10.656 17.5 1 59.75 2 THR B CA 1
ATOM 709 C C . THR B 1 2 ? -8.109 10.5 16.375 1 59.75 2 THR B C 1
ATOM 711 O O . THR B 1 2 ? -9.141 9.836 16.547 1 59.75 2 THR B O 1
ATOM 714 N N . GLY B 1 3 ? -8.289 11.453 15.422 1 74.5 3 GLY B N 1
ATOM 715 C CA . GLY B 1 3 ? -9.297 11.539 14.383 1 74.5 3 GLY B CA 1
ATOM 716 C C . GLY B 1 3 ? -9.305 10.344 13.445 1 74.5 3 GLY B C 1
ATOM 717 O O . GLY B 1 3 ? -8.328 9.594 13.398 1 74.5 3 GLY B O 1
ATOM 718 N N . GLU B 1 4 ? -10.5 9.938 13.055 1 89.62 4 GLU B N 1
ATOM 719 C CA . GLU B 1 4 ? -10.734 8.883 12.078 1 89.62 4 GLU B CA 1
ATOM 720 C C . GLU B 1 4 ? -10.062 9.203 10.75 1 89.62 4 GLU B C 1
ATOM 722 O O . GLU B 1 4 ? -9.977 10.367 10.352 1 89.62 4 GLU B O 1
ATOM 727 N N . TRP B 1 5 ? -9.438 8.281 10.078 1 97.06 5 TRP B N 1
ATOM 728 C CA . TRP B 1 5 ? -8.859 8.453 8.75 1 97.06 5 TRP B CA 1
ATOM 729 C C . TRP B 1 5 ? -9.953 8.539 7.691 1 97.06 5 TRP B C 1
ATOM 731 O O . TRP B 1 5 ? -10.922 7.773 7.723 1 97.06 5 TRP B O 1
ATOM 741 N N . LYS B 1 6 ? -9.891 9.516 6.898 1 97.06 6 LYS B N 1
ATOM 742 C CA . LYS B 1 6 ? -10.688 9.578 5.676 1 97.06 6 LYS B CA 1
ATOM 743 C C . LYS B 1 6 ? -10 8.828 4.539 1 97.06 6 LYS B C 1
ATOM 745 O O . LYS B 1 6 ? -8.938 9.234 4.062 1 97.06 6 LYS B O 1
ATOM 750 N N . ILE B 1 7 ? -10.602 7.844 4.031 1 98.06 7 ILE B N 1
ATOM 751 C CA . ILE B 1 7 ? -10.023 6.98 3.012 1 98.06 7 ILE B CA 1
ATOM 752 C C . ILE B 1 7 ? -10.25 7.586 1.629 1 98.06 7 ILE B C 1
ATOM 754 O O . ILE B 1 7 ? -11.3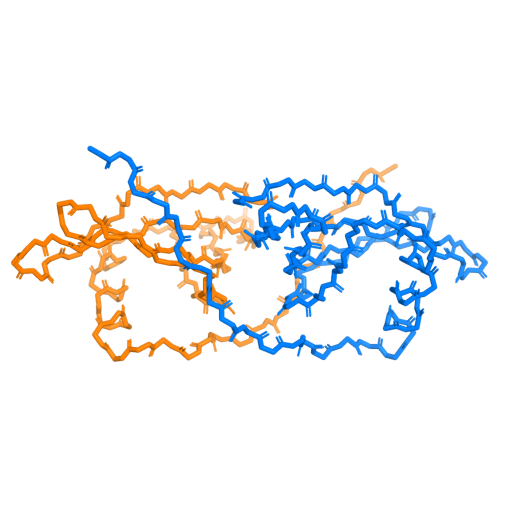75 7.977 1.295 1 98.06 7 ILE B O 1
ATOM 758 N N . GLU B 1 8 ? -9.195 7.625 0.847 1 97.69 8 GLU B N 1
ATOM 759 C CA . GLU B 1 8 ? -9.289 8.141 -0.517 1 97.69 8 GLU B CA 1
ATOM 760 C C . GLU B 1 8 ? -9.898 7.102 -1.458 1 97.69 8 GLU B C 1
ATOM 762 O O . GLU B 1 8 ? -9.656 5.902 -1.306 1 97.69 8 GLU B O 1
ATOM 767 N N . ASP B 1 9 ? -10.664 7.602 -2.365 1 95 9 ASP B N 1
ATOM 768 C CA . ASP B 1 9 ? -11.234 6.734 -3.391 1 95 9 ASP B CA 1
ATOM 769 C C . ASP B 1 9 ? -10.266 6.559 -4.559 1 95 9 ASP B C 1
ATOM 771 O O . ASP B 1 9 ? -10.141 7.445 -5.406 1 95 9 ASP B O 1
ATOM 775 N N . ASN B 1 10 ? -9.523 5.477 -4.652 1 98 10 ASN B N 1
ATOM 776 C CA . ASN B 1 10 ? -8.586 5.16 -5.73 1 98 10 ASN B CA 1
ATOM 777 C C . ASN B 1 10 ? -9.172 4.133 -6.695 1 98 10 ASN B C 1
ATOM 779 O O . ASN B 1 10 ? -9.906 3.232 -6.281 1 98 10 ASN B O 1
ATOM 783 N N . PRO B 1 11 ? -8.875 4.301 -7.977 1 97.5 11 PRO B N 1
ATOM 784 C CA . PRO B 1 11 ? -9.312 3.256 -8.906 1 97.5 11 PRO B CA 1
ATOM 785 C C . PRO B 1 11 ? -8.562 1.939 -8.703 1 97.5 11 PRO B C 1
ATOM 787 O O . PRO B 1 11 ? -7.477 1.924 -8.117 1 97.5 11 PRO B O 1
ATOM 790 N N . ALA B 1 12 ? -9.188 0.87 -9.203 1 98.25 12 ALA B N 1
ATOM 791 C CA . ALA B 1 12 ? -8.461 -0.394 -9.273 1 98.25 12 ALA B CA 1
ATOM 792 C C . ALA B 1 12 ? -7.246 -0.281 -10.188 1 98.25 12 ALA B C 1
ATOM 794 O O . ALA B 1 12 ? -7.297 0.408 -11.211 1 98.25 12 ALA B O 1
ATOM 795 N N . CYS B 1 13 ? -6.215 -0.977 -9.797 1 98.12 13 CYS B N 1
ATOM 796 C CA . CYS B 1 13 ? -5.043 -0.976 -10.664 1 98.12 13 CYS B CA 1
ATOM 797 C C . CYS B 1 13 ? -5.223 -1.946 -11.828 1 98.12 13 CYS B C 1
ATOM 799 O O . CYS B 1 13 ? -6.148 -2.758 -11.82 1 98.12 13 CYS B O 1
ATOM 801 N N . ASN B 1 14 ? -4.293 -1.812 -12.805 1 96.81 14 ASN B N 1
ATOM 802 C CA . ASN B 1 14 ? -4.273 -2.742 -13.93 1 96.81 14 ASN B CA 1
ATOM 803 C C . ASN B 1 14 ? -3.438 -3.98 -13.617 1 96.81 14 ASN B C 1
ATOM 805 O O . ASN B 1 14 ? -2.213 -3.898 -13.508 1 96.81 14 ASN B O 1
ATOM 809 N N . LEU B 1 15 ? -4.164 -5.066 -13.414 1 98.5 15 LEU B N 1
ATOM 810 C CA . LEU B 1 15 ? -3.488 -6.344 -13.203 1 98.5 15 LEU B CA 1
ATOM 811 C C . LEU B 1 15 ? -3.35 -7.109 -14.516 1 98.5 15 LEU B C 1
ATOM 813 O O . LEU B 1 15 ? -4.238 -7.051 -15.367 1 98.5 15 LEU B O 1
ATOM 817 N N . PRO B 1 16 ? -2.229 -7.867 -14.617 1 98.19 16 PRO B N 1
ATOM 818 C CA . PRO B 1 16 ? -2.24 -8.828 -15.719 1 98.19 16 PRO B CA 1
ATOM 819 C C . PRO B 1 16 ? -3.492 -9.711 -15.727 1 98.19 16 PRO B C 1
ATOM 821 O O . PRO B 1 16 ? -4 -10.062 -14.656 1 98.19 16 PRO B O 1
ATOM 824 N N . GLN B 1 17 ? -3.902 -10.086 -16.953 1 98.44 17 GLN B N 1
ATOM 825 C CA . GLN B 1 17 ? -5.184 -10.766 -17.109 1 98.44 17 GLN B CA 1
ATOM 826 C C . GLN B 1 17 ? -5.266 -12.016 -16.25 1 98.44 17 GLN B C 1
ATOM 828 O O . GLN B 1 17 ? -6.281 -12.25 -15.586 1 98.44 17 GLN B O 1
ATOM 833 N N . LYS B 1 18 ? -4.234 -12.844 -16.281 1 98.25 18 LYS B N 1
ATOM 834 C CA . LYS B 1 18 ? -4.23 -14.062 -15.477 1 98.25 18 LYS B CA 1
ATOM 835 C C . LYS B 1 18 ? -4.398 -13.75 -14 1 98.25 18 LYS B C 1
ATOM 837 O O . LYS B 1 18 ? -5.176 -14.414 -13.305 1 98.25 18 LYS B O 1
ATOM 842 N N . LEU B 1 19 ? -3.645 -12.797 -13.492 1 98.69 19 LEU B N 1
ATOM 843 C CA . LEU B 1 19 ? -3.723 -12.398 -12.086 1 98.69 19 LEU B CA 1
ATOM 844 C C . LEU B 1 19 ? -5.09 -11.797 -11.766 1 98.69 19 LEU B C 1
ATOM 846 O O . LEU B 1 19 ? -5.648 -12.055 -10.695 1 98.69 19 LEU B O 1
ATOM 850 N N . ALA B 1 20 ? -5.629 -10.984 -12.664 1 98.75 20 ALA B N 1
ATOM 851 C CA . ALA B 1 20 ? -6.961 -10.422 -12.469 1 98.75 20 ALA B CA 1
ATOM 852 C C . ALA B 1 20 ? -8.008 -11.523 -12.32 1 98.75 20 ALA B C 1
ATOM 854 O O . ALA B 1 20 ? -8.852 -11.469 -11.422 1 98.75 20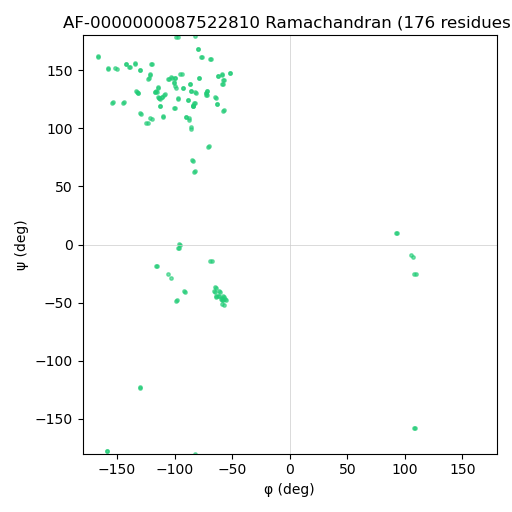 ALA B O 1
ATOM 855 N N . THR B 1 21 ? -7.973 -12.484 -13.195 1 98.44 21 THR B N 1
ATOM 856 C CA . THR B 1 21 ? -8.891 -13.617 -13.133 1 98.44 21 THR B CA 1
ATOM 857 C C . THR B 1 21 ? -8.695 -14.398 -11.836 1 98.44 21 THR B C 1
ATOM 859 O O . THR B 1 21 ? -9.672 -14.75 -11.164 1 98.44 21 THR B O 1
ATOM 862 N N . GLY B 1 22 ? -7.449 -14.656 -11.445 1 98.56 22 GLY B N 1
ATOM 863 C CA . GLY B 1 22 ? -7.148 -15.344 -10.203 1 98.56 22 GLY B CA 1
ATOM 864 C C . GLY B 1 22 ? -7.645 -14.609 -8.969 1 98.56 22 GLY B C 1
ATOM 865 O O . GLY B 1 22 ? -8.109 -15.234 -8.016 1 98.56 22 GLY B O 1
ATOM 866 N N . PHE B 1 23 ? -7.48 -13.273 -8.969 1 98.75 23 PHE B N 1
ATOM 867 C CA . PHE B 1 23 ? -7.98 -12.445 -7.875 1 98.75 23 PHE B CA 1
ATOM 868 C C . PHE B 1 23 ? -9.477 -12.641 -7.691 1 98.75 23 PHE B C 1
ATOM 870 O O . PHE B 1 23 ? -9.945 -12.922 -6.586 1 98.75 23 PHE B O 1
ATOM 877 N N . THR B 1 24 ? -10.156 -12.484 -8.797 1 98.06 24 THR B N 1
ATOM 878 C CA . THR B 1 24 ? -11.602 -12.633 -8.758 1 98.06 24 THR B CA 1
ATOM 879 C C . THR B 1 24 ? -11.984 -14.016 -8.219 1 98.06 24 THR B C 1
ATOM 881 O O . THR B 1 24 ? -12.852 -14.125 -7.352 1 98.06 24 THR B O 1
ATOM 884 N N . GLN B 1 25 ? -11.352 -15.047 -8.664 1 97.19 25 GLN B N 1
ATOM 885 C CA . GLN B 1 25 ? -11.648 -16.406 -8.242 1 97.19 25 GLN B CA 1
ATOM 886 C C . GLN B 1 25 ? -11.367 -16.594 -6.754 1 97.19 25 GLN B C 1
ATOM 888 O O . GLN B 1 25 ? -12.172 -17.203 -6.035 1 97.19 25 GLN B O 1
ATOM 893 N N . ALA B 1 26 ? -10.242 -16.094 -6.309 1 98.06 26 ALA B N 1
ATOM 894 C CA . ALA B 1 26 ? -9.805 -16.281 -4.93 1 98.06 26 ALA B CA 1
ATOM 895 C C . ALA B 1 26 ? -10.766 -15.617 -3.949 1 98.06 26 ALA B C 1
ATOM 897 O O . ALA B 1 26 ? -10.977 -16.109 -2.84 1 98.06 26 ALA B O 1
ATOM 898 N N . PHE B 1 27 ? -11.266 -14.516 -4.301 1 98.12 27 PHE B N 1
ATOM 899 C CA . PHE B 1 27 ? -12.094 -13.75 -3.373 1 98.12 27 PHE B CA 1
ATOM 900 C C . PHE B 1 27 ? -13.57 -14.055 -3.588 1 98.12 27 PHE B C 1
ATOM 902 O O . PHE B 1 27 ? -14.43 -13.539 -2.865 1 98.12 27 PHE B O 1
ATOM 909 N N . GLU B 1 28 ? -13.648 -14.953 -4.602 1 93.5 28 GLU B N 1
ATOM 910 C CA . GLU B 1 28 ? -15.023 -15.375 -4.84 1 93.5 28 GLU B CA 1
ATOM 911 C C . GLU B 1 28 ? -15.594 -16.094 -3.623 1 93.5 28 GLU B C 1
ATOM 913 O O . GLU B 1 28 ? -14.945 -16.984 -3.055 1 93.5 28 GLU B O 1
ATOM 918 N N . GLY B 1 29 ? -16.609 -15.672 -3.043 1 90.94 29 GLY B N 1
ATOM 919 C CA . GLY B 1 29 ? -17.25 -16.359 -1.935 1 90.94 29 GLY B CA 1
ATOM 920 C C . GLY B 1 29 ? -17.047 -15.664 -0.602 1 90.94 29 GLY B C 1
ATOM 921 O O . GLY B 1 29 ? -17.625 -16.078 0.412 1 90.94 29 GLY B O 1
ATOM 922 N N . LEU B 1 30 ? -16 -14.906 -0.461 1 92.94 30 LEU B N 1
ATOM 923 C CA . LEU B 1 30 ? -15.867 -14.133 0.768 1 92.94 30 LEU B CA 1
ATOM 924 C C . LEU B 1 30 ? -17.078 -13.227 0.979 1 92.94 30 LEU B C 1
ATOM 926 O O . LEU B 1 30 ? -17.391 -12.391 0.126 1 92.94 30 LEU B O 1
ATOM 930 N N . VAL B 1 31 ? -17.719 -13.609 2.076 1 92.5 31 VAL B N 1
ATOM 931 C CA . VAL B 1 31 ? -18.891 -12.82 2.438 1 92.5 31 VAL B CA 1
ATOM 932 C C . VAL B 1 31 ? -18.531 -11.828 3.535 1 92.5 31 VAL B C 1
ATOM 934 O O . VAL B 1 31 ? -17.703 -12.125 4.406 1 92.5 31 VAL B O 1
ATOM 937 N N . GLY B 1 32 ? -18.953 -10.586 3.473 1 96 32 GLY B N 1
ATOM 938 C CA . GLY B 1 32 ? -18.766 -9.617 4.543 1 96 32 GLY B CA 1
ATOM 939 C C . GLY B 1 32 ? -17.688 -8.594 4.234 1 96 32 GLY B C 1
ATOM 940 O O . GLY B 1 32 ? -17.469 -7.668 5.023 1 96 32 GLY B O 1
ATOM 941 N N . ALA B 1 33 ? -17.047 -8.922 3.182 1 97.81 33 ALA B N 1
ATOM 942 C CA . ALA B 1 33 ? -16.062 -7.926 2.789 1 97.81 33 ALA B CA 1
ATOM 943 C C . ALA B 1 33 ? -15.828 -7.941 1.281 1 97.81 33 ALA B C 1
ATOM 945 O O . ALA B 1 33 ? -16 -8.977 0.633 1 97.81 33 ALA B O 1
ATOM 946 N N . SER B 1 34 ? -15.469 -6.859 0.73 1 97.56 34 SER B N 1
ATOM 947 C CA . SER B 1 34 ? -14.992 -6.762 -0.644 1 97.56 34 SER B CA 1
ATOM 948 C C . SER B 1 34 ? -13.578 -6.199 -0.697 1 97.56 34 SER B C 1
ATOM 950 O O . SER B 1 34 ? -13.148 -5.488 0.216 1 97.56 34 SER B O 1
ATOM 952 N N . TYR B 1 35 ? -12.891 -6.516 -1.717 1 98.5 35 TYR B N 1
ATOM 953 C CA . TYR B 1 35 ? -11.508 -6.113 -1.915 1 98.5 35 TYR B CA 1
ATOM 954 C C . TYR B 1 35 ? -11.289 -5.562 -3.32 1 98.5 35 TYR B C 1
ATOM 956 O O . TYR B 1 35 ? -11.734 -6.164 -4.301 1 98.5 35 TYR B O 1
ATOM 964 N N . LYS B 1 36 ? -10.664 -4.445 -3.391 1 98.56 36 LYS B N 1
ATOM 965 C CA . LYS B 1 36 ? -10.297 -3.773 -4.633 1 98.56 36 LYS B CA 1
ATOM 966 C C . LYS B 1 36 ? -8.789 -3.596 -4.742 1 98.56 36 LYS B C 1
ATOM 968 O O . LYS B 1 36 ? -8.203 -2.779 -4.027 1 98.56 36 LYS B O 1
ATOM 973 N N . PRO B 1 37 ? -8.18 -4.391 -5.66 1 98.88 37 PRO B N 1
ATOM 974 C CA . PRO B 1 37 ? -6.734 -4.172 -5.797 1 98.88 37 PRO B CA 1
ATOM 975 C C . PRO B 1 37 ? -6.395 -2.777 -6.324 1 98.88 37 PRO B C 1
ATOM 977 O O . PRO B 1 37 ? -6.879 -2.385 -7.391 1 98.88 37 PRO B O 1
ATOM 980 N N . THR B 1 38 ? -5.543 -2.061 -5.586 1 98.81 38 THR B N 1
ATOM 981 C CA . THR B 1 38 ? -5.246 -0.681 -5.953 1 98.81 38 THR B CA 1
ATOM 982 C C . THR B 1 38 ? -3.781 -0.528 -6.348 1 98.81 38 THR B C 1
ATOM 984 O O . THR B 1 38 ? -3.404 0.456 -6.988 1 98.81 38 THR B O 1
ATOM 987 N N . LEU B 1 39 ? -2.934 -1.466 -5.965 1 98.88 39 LEU B N 1
ATOM 988 C CA . LEU B 1 39 ? -1.513 -1.435 -6.293 1 98.88 39 LEU B CA 1
ATOM 989 C C . LEU B 1 39 ? -0.925 -2.842 -6.301 1 98.88 39 LEU B C 1
ATOM 991 O O . LEU B 1 39 ? -1.128 -3.609 -5.355 1 98.88 39 LEU B O 1
ATOM 995 N N . TYR B 1 40 ? -0.343 -3.287 -7.43 1 98.88 40 TYR B N 1
ATOM 996 C CA . TYR B 1 40 ? 0.45 -4.504 -7.559 1 98.88 40 TYR B CA 1
ATOM 997 C C . TYR B 1 40 ? 1.925 -4.227 -7.293 1 98.88 40 TYR B C 1
ATOM 999 O O . TYR B 1 40 ? 2.592 -3.568 -8.094 1 98.88 40 TYR B O 1
ATOM 1007 N N . ILE B 1 41 ? 2.441 -4.777 -6.059 1 98.62 41 ILE B N 1
ATOM 1008 C CA . ILE B 1 41 ? 3.717 -4.195 -5.66 1 98.62 41 ILE B CA 1
ATOM 1009 C C . ILE B 1 41 ? 4.844 -5.195 -5.914 1 98.62 41 ILE B C 1
ATOM 1011 O O . ILE B 1 41 ? 5.996 -4.801 -6.117 1 98.62 41 ILE B O 1
ATOM 1015 N N . ALA B 1 42 ? 4.562 -6.543 -5.93 1 98.56 42 ALA B N 1
ATOM 1016 C CA . ALA B 1 42 ? 5.695 -7.453 -6.066 1 98.56 42 ALA B CA 1
ATOM 1017 C C . ALA B 1 42 ? 5.223 -8.867 -6.391 1 98.56 42 ALA B C 1
ATOM 1019 O O . ALA B 1 42 ? 4.051 -9.195 -6.207 1 98.56 42 ALA B O 1
ATOM 1020 N N . SER B 1 43 ? 6.09 -9.633 -6.887 1 98.19 43 SER B N 1
ATOM 1021 C CA . SER B 1 43 ? 5.887 -11.062 -7.094 1 98.19 43 SER B CA 1
ATOM 1022 C C . SER B 1 43 ? 7.102 -11.859 -6.629 1 98.19 43 SER B C 1
ATOM 1024 O O . SER B 1 43 ? 8.211 -11.328 -6.555 1 98.19 43 SER B O 1
ATOM 1026 N N . GLN B 1 44 ? 6.832 -13.055 -6.324 1 97.06 44 GLN B N 1
ATOM 1027 C CA . GLN B 1 44 ? 7.887 -13.938 -5.836 1 97.06 44 GLN B CA 1
ATOM 1028 C C . GLN B 1 44 ? 7.684 -15.367 -6.328 1 97.06 44 GLN B C 1
ATOM 1030 O O . GLN B 1 44 ? 6.617 -15.945 -6.133 1 97.06 44 GLN B O 1
ATOM 1035 N N . LEU B 1 45 ? 8.75 -15.914 -7.066 1 95.56 45 LEU B N 1
ATOM 1036 C CA . LEU B 1 45 ? 8.727 -17.312 -7.512 1 95.56 45 LEU B CA 1
ATOM 1037 C C . LEU B 1 45 ? 9.219 -18.234 -6.414 1 95.56 45 LEU B C 1
ATOM 1039 O O . LEU B 1 45 ? 10.383 -18.156 -5.996 1 95.56 45 LEU B O 1
ATOM 1043 N N . VAL B 1 46 ? 8.336 -19.188 -5.965 1 92.94 46 VAL B N 1
ATOM 1044 C CA . VAL B 1 46 ? 8.672 -20.25 -5.023 1 92.94 46 VAL B CA 1
ATOM 1045 C C . VAL B 1 46 ? 8.203 -21.594 -5.574 1 92.94 46 VAL B C 1
ATOM 1047 O O . VAL B 1 46 ? 8.578 -21.984 -6.68 1 92.94 46 VAL B O 1
ATOM 1050 N N . ALA B 1 47 ? 7.43 -22.375 -4.984 1 91.25 47 ALA B N 1
ATOM 1051 C CA . ALA B 1 47 ? 6.621 -23.484 -5.496 1 91.25 47 ALA B CA 1
ATOM 1052 C C . ALA B 1 47 ? 5.293 -22.969 -6.051 1 91.25 47 ALA B C 1
ATOM 1054 O O . ALA B 1 47 ? 4.234 -23.234 -5.48 1 91.25 47 ALA B O 1
ATOM 1055 N N . GLY B 1 48 ? 5.43 -22.297 -7.211 1 96.62 48 GLY B N 1
ATOM 1056 C CA . GLY B 1 48 ? 4.406 -21.406 -7.727 1 96.62 48 GLY B CA 1
ATOM 1057 C C . GLY B 1 48 ? 4.789 -19.938 -7.637 1 96.62 48 GLY B C 1
ATOM 1058 O O . GLY B 1 48 ? 5.973 -19.609 -7.68 1 96.62 48 GLY B O 1
ATOM 1059 N N . THR B 1 49 ? 3.852 -19.078 -7.648 1 97.88 49 THR B N 1
ATOM 1060 C CA . THR B 1 49 ? 4.156 -17.656 -7.602 1 97.88 49 THR B CA 1
ATOM 1061 C C . THR B 1 49 ? 3.305 -16.953 -6.547 1 97.88 49 THR B C 1
ATOM 1063 O O . THR B 1 49 ? 2.092 -17.156 -6.477 1 97.88 49 THR B O 1
ATOM 1066 N N . ASN B 1 50 ? 3.914 -16.156 -5.664 1 98.38 50 ASN B N 1
ATOM 1067 C CA . ASN B 1 50 ? 3.227 -15.227 -4.777 1 98.38 50 ASN B CA 1
ATOM 1068 C C . ASN B 1 50 ? 3.129 -13.836 -5.395 1 98.38 50 ASN B C 1
ATOM 1070 O O . ASN B 1 50 ? 4.09 -13.352 -5.996 1 98.38 50 ASN B O 1
ATOM 1074 N N . TYR B 1 51 ? 1.982 -13.242 -5.316 1 98.69 51 TYR B N 1
ATOM 1075 C CA . TYR B 1 51 ? 1.737 -11.867 -5.727 1 98.69 51 TYR B CA 1
ATOM 1076 C C . TYR B 1 51 ? 1.34 -11 -4.535 1 98.69 51 TYR B C 1
ATOM 1078 O O . TYR B 1 51 ? 0.478 -11.391 -3.742 1 98.69 51 TYR B O 1
ATOM 1086 N N . MET B 1 52 ? 1.962 -9.844 -4.402 1 98.88 52 MET B N 1
ATOM 1087 C CA . MET B 1 52 ? 1.627 -8.922 -3.32 1 98.88 52 MET B CA 1
ATOM 1088 C C . MET B 1 52 ? 0.9 -7.695 -3.855 1 98.88 52 MET B C 1
ATOM 1090 O O . MET B 1 52 ? 1.386 -7.035 -4.773 1 98.88 52 MET B O 1
ATOM 1094 N N . LEU B 1 53 ? -0.217 -7.406 -3.24 1 98.94 53 LEU B N 1
ATOM 1095 C CA . LEU B 1 53 ? -1.09 -6.312 -3.645 1 98.94 53 LEU B CA 1
ATOM 1096 C C . LEU B 1 53 ? -1.455 -5.438 -2.449 1 98.94 53 LEU B C 1
ATOM 1098 O O . LEU B 1 53 ? -1.539 -5.93 -1.32 1 98.94 53 LEU B O 1
ATOM 1102 N N . ILE B 1 54 ? -1.684 -4.18 -2.664 1 98.94 54 ILE B N 1
ATOM 1103 C CA . ILE B 1 54 ? -2.422 -3.307 -1.756 1 98.94 54 ILE B CA 1
ATOM 1104 C C . ILE B 1 54 ? -3.875 -3.199 -2.213 1 98.94 54 ILE B C 1
ATOM 1106 O O . ILE B 1 54 ? -4.145 -2.889 -3.375 1 98.94 54 ILE B O 1
ATOM 1110 N N . CYS B 1 55 ? -4.781 -3.496 -1.311 1 98.88 55 CYS B N 1
ATOM 1111 C CA . CYS B 1 55 ? -6.199 -3.477 -1.645 1 98.88 55 CYS B CA 1
ATOM 1112 C C . CYS B 1 55 ? -6.961 -2.527 -0.727 1 98.88 55 CYS B C 1
ATOM 1114 O O . CYS B 1 55 ? -6.66 -2.43 0.463 1 98.88 55 CYS B O 1
ATOM 1116 N N . GLU B 1 56 ? -7.91 -1.861 -1.287 1 98.69 56 GLU B N 1
ATOM 1117 C CA . GLU B 1 56 ? -8.992 -1.316 -0.478 1 98.69 56 GLU B CA 1
ATOM 1118 C C . GLU B 1 56 ? -9.93 -2.42 0.004 1 98.69 56 GLU B C 1
ATOM 1120 O O . GLU B 1 56 ? -10.32 -3.299 -0.771 1 98.69 56 GLU B O 1
ATOM 1125 N N . GLN B 1 57 ? -10.203 -2.418 1.301 1 98.25 57 GLN B N 1
ATOM 1126 C CA . GLN B 1 57 ? -11.141 -3.359 1.905 1 98.25 57 GLN B CA 1
ATOM 1127 C C . GLN B 1 57 ? -12.406 -2.65 2.371 1 98.25 57 GLN B C 1
ATOM 1129 O O . GLN B 1 57 ? -12.336 -1.604 3.02 1 98.25 57 GLN B O 1
ATOM 1134 N N . LYS B 1 58 ? -13.562 -3.074 1.994 1 97.62 58 LYS B N 1
ATOM 1135 C CA . LYS B 1 58 ? -14.836 -2.627 2.543 1 97.62 58 LYS B CA 1
ATOM 1136 C C . LYS B 1 58 ? -15.5 -3.732 3.361 1 97.62 58 LYS B C 1
ATOM 1138 O O . LYS B 1 58 ? -15.945 -4.738 2.807 1 97.62 58 LYS B O 1
ATOM 1143 N N . LEU B 1 59 ? -15.547 -3.553 4.672 1 97.31 59 LEU B N 1
ATOM 1144 C CA . LEU B 1 59 ? -16.25 -4.473 5.559 1 97.31 59 LEU B CA 1
ATOM 1145 C C . LEU B 1 59 ? -17.75 -4.168 5.586 1 97.31 59 LEU B C 1
ATOM 1147 O O . LEU B 1 59 ? -18.141 -3.008 5.719 1 97.31 59 LEU B O 1
ATOM 1151 N N . MET B 1 60 ? -18.531 -5.199 5.395 1 96.31 60 MET B N 1
ATOM 1152 C CA . MET B 1 60 ? -19.969 -5.027 5.395 1 96.31 60 MET B CA 1
ATOM 1153 C C . MET B 1 60 ? -20.516 -5.016 6.82 1 96.31 60 MET B C 1
ATOM 1155 O O . MET B 1 60 ? -21.219 -5.941 7.23 1 96.31 60 MET B O 1
ATOM 1159 N N . THR B 1 61 ? -20.156 -4.082 7.609 1 95.44 61 THR B N 1
ATOM 1160 C CA . THR B 1 61 ? -20.688 -3.766 8.93 1 95.44 61 THR B CA 1
ATOM 1161 C C . THR B 1 61 ? -21.688 -2.627 8.852 1 95.44 61 THR B C 1
ATOM 1163 O O . THR B 1 61 ? -22.016 -2.143 7.766 1 95.44 61 THR B O 1
ATOM 1166 N N . ASN B 1 62 ? -22.25 -2.32 10.102 1 94.19 62 ASN B N 1
ATOM 1167 C CA . ASN B 1 62 ? -23.156 -1.169 10.172 1 94.19 62 ASN B CA 1
ATOM 1168 C C . ASN B 1 62 ? -22.672 -0.155 11.211 1 94.19 62 ASN B C 1
ATOM 1170 O O . ASN B 1 62 ? -22.75 -0.413 12.414 1 94.19 62 ASN B O 1
ATOM 1174 N N . PRO B 1 63 ? -22.109 0.929 10.727 1 94.94 63 PRO B N 1
ATOM 1175 C CA . PRO B 1 63 ? -21.922 1.289 9.32 1 94.94 63 PRO B CA 1
ATOM 1176 C C . PRO B 1 63 ? -20.781 0.523 8.664 1 94.94 63 PRO B C 1
ATOM 1178 O O . PRO B 1 63 ? -19.922 -0.037 9.359 1 94.94 63 PRO B O 1
ATOM 1181 N N . PRO B 1 64 ? -20.781 0.497 7.277 1 95.5 64 PRO B N 1
ATOM 1182 C CA . PRO B 1 64 ? -19.625 -0.133 6.637 1 95.5 64 PRO B CA 1
ATOM 1183 C C . PRO B 1 64 ? -18.312 0.538 7.016 1 95.5 64 PRO B C 1
ATOM 1185 O O . PRO B 1 64 ? -18.266 1.755 7.211 1 95.5 64 PRO B O 1
ATOM 1188 N N . HIS B 1 65 ? -17.281 -0.274 7.098 1 96.25 65 HIS B N 1
ATOM 1189 C CA . HIS B 1 65 ? -15.961 0.24 7.422 1 96.25 65 HIS B CA 1
ATOM 1190 C C . HIS B 1 65 ? -15 0.076 6.246 1 96.25 65 HIS B C 1
ATOM 1192 O O . HIS B 1 65 ? -14.891 -1.012 5.672 1 96.25 65 HIS B O 1
ATOM 1198 N N . LEU B 1 66 ? -14.383 1.208 5.875 1 97.19 66 LEU B N 1
ATOM 1199 C CA . LEU B 1 66 ? -13.391 1.199 4.812 1 97.19 66 LEU B CA 1
ATOM 1200 C C . LEU B 1 66 ? -11.977 1.194 5.391 1 97.19 66 LEU B C 1
ATOM 1202 O O . LEU B 1 66 ? -11.711 1.867 6.387 1 97.19 66 LEU B O 1
ATOM 1206 N N . GLY B 1 67 ? -11.07 0.432 4.676 1 97.69 67 GLY B N 1
ATOM 1207 C CA . GLY B 1 67 ? -9.656 0.389 5.031 1 97.69 67 GLY B CA 1
ATOM 1208 C C . GLY B 1 67 ? -8.766 -0.054 3.885 1 97.69 67 GLY B C 1
ATOM 1209 O O . GLY B 1 67 ? -9.219 -0.144 2.74 1 97.69 67 GLY B O 1
ATOM 1210 N N . TYR B 1 68 ? -7.52 -0.152 4.172 1 98.69 68 TYR B N 1
ATOM 1211 C CA . TYR B 1 68 ? -6.547 -0.725 3.246 1 98.69 68 TYR B CA 1
ATOM 1212 C C . TYR B 1 68 ? -5.836 -1.917 3.875 1 98.69 68 TYR B C 1
ATOM 1214 O O . TYR B 1 68 ? -5.551 -1.916 5.074 1 98.69 68 TYR B O 1
ATOM 1222 N N . VAL B 1 69 ? -5.516 -2.867 3.014 1 98.81 69 VAL B N 1
ATOM 1223 C CA . VAL B 1 69 ? -4.844 -4.086 3.449 1 98.81 69 VAL B CA 1
ATOM 1224 C C . VAL B 1 69 ? -3.773 -4.477 2.432 1 98.81 69 VAL B C 1
ATOM 1226 O O . VAL B 1 69 ? -3.873 -4.129 1.253 1 98.81 69 VAL B O 1
ATOM 1229 N N . LYS B 1 70 ? -2.75 -5.172 2.955 1 98.94 70 LYS B N 1
ATOM 1230 C CA . LYS B 1 70 ? -1.805 -5.934 2.145 1 98.94 70 LYS B CA 1
ATOM 1231 C C . LYS B 1 70 ? -2.301 -7.359 1.917 1 98.94 70 LYS B C 1
ATOM 1233 O O . LYS B 1 70 ? -2.604 -8.078 2.873 1 98.94 70 LYS B O 1
ATOM 1238 N N . VAL B 1 71 ? -2.412 -7.785 0.702 1 98.94 71 VAL B N 1
ATOM 1239 C CA . VAL B 1 71 ? -2.85 -9.125 0.34 1 98.94 71 VAL B CA 1
ATOM 1240 C C . VAL B 1 71 ? -1.707 -9.875 -0.342 1 98.94 71 VAL B C 1
ATOM 1242 O O . VAL B 1 71 ? -1.001 -9.312 -1.182 1 98.94 71 VAL B O 1
ATOM 1245 N N . VAL B 1 72 ? -1.488 -11.141 0.049 1 98.81 72 VAL B N 1
ATOM 1246 C CA . VAL B 1 72 ? -0.636 -12.047 -0.713 1 98.81 72 VAL B CA 1
ATOM 1247 C C . VAL B 1 72 ? -1.48 -13.164 -1.319 1 98.81 72 VAL B C 1
ATOM 1249 O O . VAL B 1 72 ? -2.166 -13.898 -0.599 1 98.81 72 VAL B O 1
ATOM 1252 N N . LEU B 1 73 ? -1.464 -13.234 -2.656 1 98.75 73 LEU B N 1
ATOM 1253 C CA . LEU B 1 73 ? -2.084 -14.328 -3.4 1 98.75 73 LEU B CA 1
ATOM 1254 C C . LEU B 1 73 ? -1.039 -15.344 -3.846 1 98.75 73 LEU B C 1
ATOM 1256 O O . LEU B 1 73 ? 0.05 -14.969 -4.285 1 98.75 73 LEU B O 1
ATOM 1260 N N . HIS B 1 74 ? -1.416 -16.641 -3.734 1 98.38 74 HIS B N 1
ATOM 1261 C CA . HIS B 1 74 ? -0.557 -17.719 -4.219 1 98.38 74 HIS B CA 1
ATOM 1262 C C . HIS B 1 74 ? -1.178 -18.422 -5.418 1 98.38 74 HIS B C 1
ATOM 1264 O O . HIS B 1 74 ? -2.344 -18.812 -5.375 1 98.38 74 HIS B O 1
ATOM 1270 N N . GLU B 1 75 ? -0.45 -18.469 -6.434 1 98.56 75 GLU B N 1
ATOM 1271 C CA . GLU B 1 75 ? -0.766 -19.312 -7.586 1 98.56 75 GLU B CA 1
ATOM 1272 C C . GLU B 1 75 ? 0.048 -20.609 -7.57 1 98.56 75 GLU B C 1
ATOM 1274 O O . GLU B 1 75 ? 1.273 -20.578 -7.695 1 98.56 75 GLU B O 1
ATOM 1279 N N . ASP B 1 76 ? -0.625 -21.75 -7.484 1 98.19 76 ASP B N 1
ATOM 1280 C CA . ASP B 1 76 ? 0.136 -23 -7.469 1 98.19 76 ASP B CA 1
ATOM 1281 C C . ASP B 1 76 ? 0.504 -23.438 -8.883 1 98.19 76 ASP B C 1
ATOM 1283 O O . ASP B 1 76 ? 0.243 -22.719 -9.852 1 98.19 76 ASP B O 1
ATOM 1287 N N . LEU B 1 77 ? 1.16 -24.5 -9.047 1 97.19 77 LEU B N 1
ATOM 1288 C CA . LEU B 1 77 ? 1.719 -24.953 -10.312 1 97.19 77 LEU B CA 1
ATOM 1289 C C . LEU B 1 77 ? 0.612 -25.359 -11.273 1 97.19 77 LEU B C 1
ATOM 1291 O O . LEU B 1 77 ? 0.847 -25.484 -12.477 1 97.19 77 LEU B O 1
ATOM 1295 N N . ASN B 1 78 ? -0.616 -25.531 -10.789 1 97.62 78 ASN B N 1
ATOM 1296 C CA . ASN B 1 78 ? -1.766 -25.875 -11.617 1 97.62 78 ASN B CA 1
ATOM 1297 C C . ASN B 1 78 ? -2.57 -24.641 -12.008 1 97.62 78 ASN B C 1
ATOM 1299 O O . ASN B 1 78 ? -3.617 -24.75 -12.648 1 97.62 78 ASN B O 1
ATOM 1303 N N . GLY B 1 79 ? -2.209 -23.484 -11.539 1 97.12 79 GLY B N 1
ATOM 1304 C CA . GLY B 1 79 ? -2.857 -22.234 -11.914 1 97.12 79 GLY B CA 1
ATOM 1305 C C . GLY B 1 79 ? -3.98 -21.844 -10.969 1 97.12 79 GLY B C 1
ATOM 1306 O O . GLY B 1 79 ? -4.75 -20.922 -11.266 1 97.12 79 GLY B O 1
ATOM 1307 N N . HIS B 1 80 ? -4.031 -22.609 -9.859 1 98.06 80 HIS B N 1
ATOM 1308 C CA . HIS B 1 80 ? -5.059 -22.266 -8.883 1 98.06 80 HIS B CA 1
ATOM 1309 C C . HIS B 1 80 ? -4.566 -21.188 -7.922 1 98.06 80 HIS B C 1
ATOM 1311 O O . HIS B 1 80 ? -3.439 -21.25 -7.43 1 98.06 80 HIS B O 1
ATOM 1317 N N . PHE B 1 81 ? -5.504 -20.25 -7.66 1 98.5 81 PHE B N 1
ATOM 1318 C CA . PHE B 1 81 ? -5.176 -19.141 -6.773 1 98.5 81 PHE B CA 1
ATOM 1319 C C . PHE B 1 81 ? -5.832 -19.312 -5.41 1 98.5 81 PHE B C 1
ATOM 1321 O O . PHE B 1 81 ? -6.973 -19.781 -5.32 1 98.5 81 PHE B O 1
ATOM 1328 N N . SER B 1 82 ? -5.082 -18.922 -4.398 1 98.19 82 SER B N 1
ATOM 1329 C CA . SER B 1 82 ? -5.594 -18.875 -3.031 1 98.19 82 SER B CA 1
ATOM 1330 C C . SER B 1 82 ? -5.055 -17.672 -2.275 1 98.19 82 SER B C 1
ATOM 1332 O O . SER B 1 82 ? -3.988 -17.141 -2.605 1 98.19 82 SER B O 1
ATOM 1334 N N . ILE B 1 83 ? -5.789 -17.266 -1.289 1 98.62 83 ILE B N 1
ATOM 1335 C CA . ILE B 1 83 ? -5.352 -16.172 -0.428 1 98.62 83 ILE B CA 1
ATOM 1336 C C . ILE B 1 83 ? -4.402 -16.703 0.643 1 98.62 83 ILE B C 1
ATOM 1338 O O . ILE B 1 83 ? -4.777 -17.578 1.432 1 98.62 83 ILE B O 1
ATOM 1342 N N . MET B 1 84 ? -3.277 -16.125 0.583 1 98.31 84 MET B N 1
ATOM 1343 C CA . MET B 1 84 ? -2.295 -16.562 1.574 1 98.31 84 MET B CA 1
ATOM 1344 C C . MET B 1 84 ? -2.373 -15.688 2.826 1 98.31 84 MET B C 1
ATOM 1346 O O . MET B 1 84 ? -2.215 -16.188 3.941 1 98.31 84 MET B O 1
ATOM 1350 N N . SER B 1 85 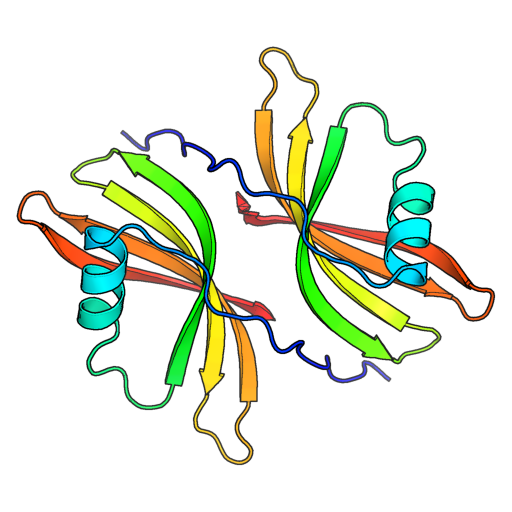? -2.545 -14.406 2.688 1 98.5 85 SER B N 1
ATOM 1351 C CA . SER B 1 85 ? -2.646 -13.523 3.844 1 98.5 85 SER B CA 1
ATOM 1352 C C . SER B 1 85 ? -3.371 -12.227 3.488 1 98.5 85 SER B C 1
ATOM 1354 O O . SER B 1 85 ? -3.361 -11.805 2.33 1 98.5 85 SER B O 1
ATOM 1356 N N . ILE B 1 86 ? -4.02 -11.648 4.422 1 98.5 86 ILE B N 1
ATOM 1357 C CA . ILE B 1 86 ? -4.59 -10.305 4.441 1 98.5 86 ILE B CA 1
ATOM 1358 C C . ILE B 1 86 ? -4.145 -9.57 5.703 1 98.5 86 ILE B C 1
ATOM 1360 O O . ILE B 1 86 ? -4.5 -9.961 6.816 1 98.5 86 ILE B O 1
ATOM 1364 N N . ASP B 1 87 ? -3.365 -8.586 5.52 1 98.75 87 ASP B N 1
ATOM 1365 C CA . ASP B 1 87 ? -2.822 -7.836 6.648 1 98.75 87 ASP B CA 1
ATOM 1366 C C . ASP B 1 87 ? -3.301 -6.387 6.625 1 98.75 87 ASP B C 1
ATOM 1368 O O . ASP B 1 87 ? -3.09 -5.672 5.641 1 98.75 87 ASP B O 1
ATOM 1372 N N . LYS B 1 88 ? -3.789 -5.93 7.789 1 98.12 88 LYS B N 1
ATOM 1373 C CA . LYS B 1 88 ? -4.355 -4.586 7.871 1 98.12 88 LYS B CA 1
ATOM 1374 C C . LYS B 1 88 ? -3.264 -3.523 7.793 1 98.12 88 LYS B C 1
ATOM 1376 O O . LYS B 1 88 ? -2.221 -3.65 8.438 1 98.12 88 LYS B O 1
ATOM 1381 N N . ILE B 1 89 ? -3.496 -2.535 6.938 1 98 89 ILE B N 1
ATOM 1382 C CA . ILE B 1 89 ? -2.65 -1.348 6.895 1 98 89 ILE B CA 1
ATOM 1383 C C . ILE B 1 89 ? -3.309 -0.217 7.684 1 98 89 ILE B C 1
ATOM 1385 O O . ILE B 1 89 ? -2.666 0.422 8.516 1 98 89 ILE B O 1
ATOM 1389 N N . ILE B 1 90 ? -4.574 0.004 7.41 1 95.38 90 ILE B N 1
ATOM 1390 C CA . ILE B 1 90 ? -5.379 0.955 8.172 1 95.38 90 ILE B CA 1
ATOM 1391 C C . ILE B 1 90 ? -6.816 0.45 8.273 1 95.38 90 ILE B C 1
ATOM 1393 O O . ILE B 1 90 ? -7.289 -0.278 7.402 1 95.38 90 ILE B O 1
#

Organism: NCBI:txid91560

Secondary structure (DSSP, 8-state):
--PPPEEP-PPPP---HHHHHHHHHHHTT--SEEEEEEEEEEEEEESEEEEEEEEEEEE--SS-EEEEEEEEEEE-TTS-EEEEEEEE--/--PPPEEP-PPPP---HHHHHHHHHHHTT--SEEEEEEEEEEEEEESEEEEEEEEEEEE--SS-EEEEEEEEEEE-TTS-EEEEEEEE--

Sequence (180 aa):
MTGEWKIEDNPACNLPQKLATGFTQAFEGLVGASYKPTLYIASQLVAGTNYMLICEQKLMTNPPHLGYVKVVLHEDLNGHFSIMSIDKIIMTGEWKIEDNPACNLPQKLATGFTQAFEGLVGASYKPTLYIASQLVAGTNYMLICEQKLMTNPPHLGYVKVVLHEDLNGHFSIMSIDKII

Nearest PDB structures (folds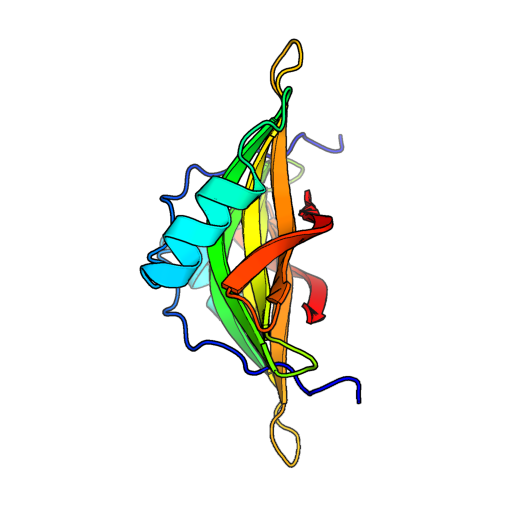eek):
  3sed-assembly1_A  TM=5.438E-01  e=3.800E-01  Ps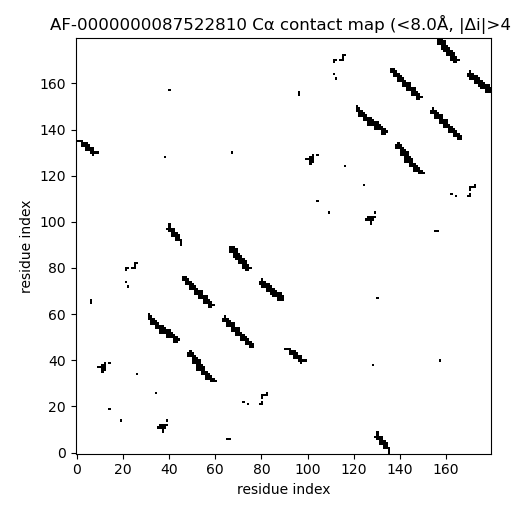eudomonas putida
  3hx8-assembly2_C  TM=4.252E-01  e=1.776E-01  Mesorhizobium loti
  3er7-assembly1_A  TM=5.620E-01  e=9.063E-01  Exiguobacterium sibiricum 255-15
  5ien-assembly1_A  TM=4.876E-01  e=2.409E+00  synthetic construct
  4j9a-assembly4_D  TM=4.454E-01  e=6.067E+00  Pseudomonas aeruginosa PAO1

Foldseek 3Di:
DPDDDDDDDAAADDDDPLVVVQVCVACPPDDFKDKGFRAFDDWDDDQFIKTKTKIWMWGVDVVIDIFIWIWIWGQHPVSHIYTDDTGGPD/DPDDDDDDDAAADDDDPLVVVQVCVACPPDDFKDKGFRDFDDWDDDQFIKTKTKIWMWGVDVVIDIFIWIWIWGQHPVSHIYTDDTGGPD

Radius of gyration: 17.33 Å; Cα contacts (8 Å, |Δi|>4): 365; chains: 2; bounding box: 49×53×37 Å